Protein AF-A0A2E0RYT1-F1 (afdb_monomer_lite)

Foldseek 3Di:
DDKDKFFWKWWAAPVRDIDIFTDHDVSVVVCVVVGRTDDIGGPPDIDIDDDDDPPDDDDDD

Sequence (61 aa):
MIVEKVKVVELTLEDGSKMLCRGGEEAVLRQWNTYPVVSAKWTGEEETMQWISAEEEIYYD

Radius of gyration: 14.28 Å; chains: 1; bounding box: 37×23×35 Å

pLDDT: mean 89.84, std 11.19, range [57.78, 98.19]

Structure (mmCIF, N/CA/C/O backbone):
data_AF-A0A2E0RYT1-F1
#
_entry.id   AF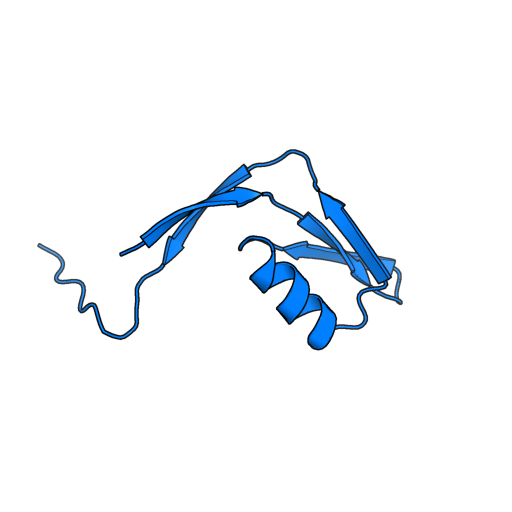-A0A2E0RYT1-F1
#
loop_
_atom_site.group_PDB
_atom_site.id
_atom_site.type_symbol
_atom_site.label_atom_id
_atom_site.label_alt_id
_atom_site.label_comp_id
_atom_site.label_asym_id
_atom_site.label_entity_id
_atom_site.label_seq_id
_atom_site.pdbx_PDB_ins_code
_atom_site.Cartn_x
_atom_site.Cartn_y
_atom_site.Cartn_z
_atom_site.occupancy
_atom_site.B_iso_or_equiv
_atom_site.auth_seq_id
_atom_site.auth_comp_id
_atom_site.auth_asym_id
_atom_site.auth_atom_id
_atom_site.pdbx_PDB_model_num
ATOM 1 N N . MET A 1 1 ? 13.660 -2.392 -18.466 1.00 77.62 1 MET A N 1
ATOM 2 C CA . MET A 1 1 ? 13.983 -2.063 -17.076 1.00 77.62 1 MET A CA 1
ATOM 3 C C . MET A 1 1 ? 13.396 -0.695 -16.816 1.00 77.62 1 MET A C 1
ATOM 5 O O . MET A 1 1 ? 13.785 0.256 -17.486 1.00 77.62 1 MET A O 1
ATOM 9 N N . ILE A 1 2 ? 12.419 -0.597 -15.918 1.00 83.75 2 ILE A N 1
ATOM 10 C CA . ILE A 1 2 ? 11.743 0.671 -15.608 1.00 83.75 2 ILE A CA 1
ATOM 11 C C . ILE A 1 2 ? 12.239 1.139 -14.245 1.00 83.75 2 ILE A C 1
ATOM 13 O O . ILE A 1 2 ? 12.190 0.371 -13.289 1.00 83.75 2 ILE A O 1
ATOM 17 N N . VAL A 1 3 ? 12.734 2.374 -14.164 1.00 90.00 3 VAL A N 1
ATOM 18 C CA . VAL A 1 3 ? 13.198 2.996 -12.917 1.00 90.00 3 VAL A CA 1
ATOM 19 C C . VAL A 1 3 ? 12.348 4.227 -12.644 1.00 90.00 3 VAL A C 1
ATOM 21 O O . VAL A 1 3 ? 12.248 5.109 -13.496 1.00 90.00 3 VAL A O 1
ATOM 24 N N . GLU A 1 4 ? 11.755 4.304 -11.459 1.00 90.38 4 GLU A N 1
ATOM 25 C CA . GLU A 1 4 ? 10.865 5.398 -11.071 1.00 90.38 4 GLU A CA 1
ATOM 26 C C . GLU A 1 4 ? 11.044 5.784 -9.601 1.00 90.38 4 GLU A C 1
ATOM 28 O O . GLU A 1 4 ? 11.425 4.964 -8.766 1.00 90.38 4 GLU A O 1
ATOM 33 N N . LYS A 1 5 ? 10.759 7.048 -9.273 1.00 94.12 5 LYS A N 1
ATOM 34 C CA . LYS A 1 5 ? 10.614 7.482 -7.882 1.00 94.12 5 LYS A CA 1
ATOM 35 C C . LYS A 1 5 ? 9.164 7.315 -7.457 1.00 94.12 5 LYS A C 1
ATOM 37 O O . LYS A 1 5 ? 8.279 7.919 -8.058 1.00 94.12 5 LYS A O 1
ATOM 42 N N . VAL A 1 6 ? 8.940 6.553 -6.395 1.00 94.25 6 VAL A N 1
ATOM 43 C CA . VAL A 1 6 ? 7.613 6.318 -5.827 1.00 94.25 6 VAL A CA 1
ATOM 44 C C . VAL A 1 6 ? 7.508 6.916 -4.438 1.00 94.25 6 VAL A C 1
ATOM 46 O O . VAL A 1 6 ? 8.445 6.867 -3.645 1.00 94.25 6 VAL A O 1
ATOM 49 N N . LYS A 1 7 ? 6.327 7.442 -4.118 1.00 94.94 7 LYS A N 1
ATOM 50 C CA . LYS A 1 7 ? 5.989 7.846 -2.753 1.00 94.94 7 LYS A CA 1
ATOM 51 C C . LYS A 1 7 ? 5.798 6.615 -1.875 1.00 94.94 7 LYS A C 1
ATOM 53 O O . LYS A 1 7 ? 5.150 5.654 -2.295 1.00 94.94 7 LYS A O 1
ATOM 58 N N . VAL A 1 8 ? 6.303 6.685 -0.648 1.00 96.12 8 VAL A N 1
ATOM 59 C CA . VAL A 1 8 ? 6.110 5.639 0.361 1.00 96.12 8 VAL A CA 1
ATOM 60 C C . VAL A 1 8 ? 4.860 5.944 1.177 1.00 96.12 8 VAL A C 1
ATOM 62 O O . VAL A 1 8 ? 4.706 7.029 1.738 1.00 96.12 8 VAL A O 1
ATOM 65 N N . VAL A 1 9 ? 3.936 4.993 1.235 1.00 97.38 9 VAL A N 1
ATOM 66 C CA . VAL A 1 9 ? 2.656 5.15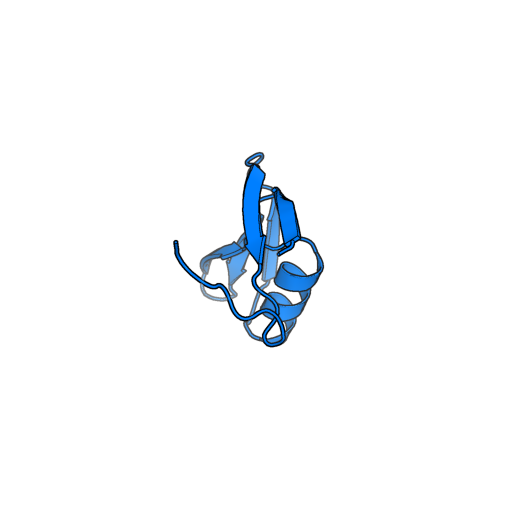4 1.931 1.00 97.38 9 VAL A CA 1
ATOM 67 C C . VAL A 1 9 ? 2.595 4.191 3.108 1.00 97.38 9 VAL A C 1
ATOM 69 O O . VAL A 1 9 ? 2.831 3.000 2.953 1.00 97.38 9 VAL A O 1
ATOM 72 N N . GLU A 1 10 ? 2.250 4.692 4.288 1.00 97.88 10 GLU A N 1
ATOM 73 C CA . GLU A 1 10 ? 1.898 3.870 5.440 1.00 97.88 10 GLU A CA 1
ATOM 74 C C . GLU A 1 10 ? 0.415 3.500 5.352 1.00 97.88 10 GLU A C 1
ATOM 76 O O . GLU A 1 10 ? -0.454 4.374 5.327 1.00 97.88 10 GLU A O 1
ATOM 81 N N . LEU A 1 11 ? 0.126 2.204 5.307 1.00 97.69 11 LEU A N 1
ATOM 82 C CA . LEU A 1 11 ? -1.223 1.660 5.386 1.00 97.69 11 LEU A CA 1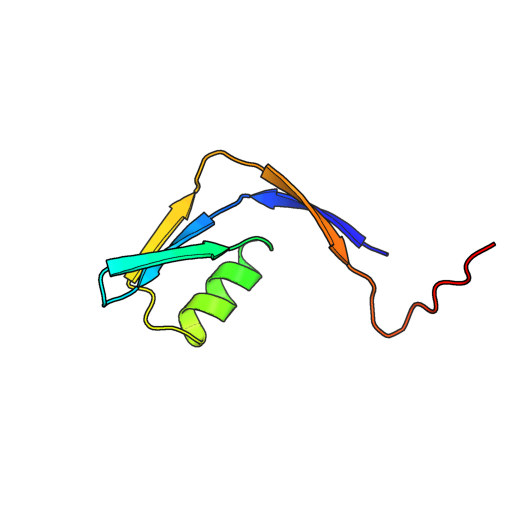
ATOM 83 C C . LEU A 1 11 ? -1.479 1.178 6.810 1.00 97.69 11 LEU A C 1
ATOM 85 O O . LEU A 1 11 ? -0.618 0.535 7.409 1.00 97.69 11 LEU A O 1
ATOM 89 N N . THR A 1 12 ? -2.666 1.465 7.333 1.00 98.19 12 THR A N 1
ATOM 90 C CA . THR A 1 12 ? -3.140 0.935 8.620 1.00 98.19 12 THR A CA 1
ATOM 91 C C . THR A 1 12 ? -4.240 -0.083 8.360 1.00 98.19 12 THR A C 1
ATOM 93 O O . THR A 1 12 ? -5.165 0.205 7.595 1.00 98.19 12 THR A O 1
ATOM 96 N N . LEU A 1 13 ? -4.143 -1.254 8.987 1.00 98.12 13 LEU A N 1
ATOM 97 C CA . LEU A 1 13 ? -5.149 -2.313 8.913 1.00 98.12 13 LEU A CA 1
ATOM 98 C C . LEU A 1 13 ? -6.209 -2.178 10.015 1.00 98.12 13 LEU A C 1
ATOM 100 O O . LEU A 1 13 ? -6.024 -1.442 10.984 1.00 98.12 13 LEU A O 1
ATOM 104 N N . GLU A 1 14 ? -7.312 -2.916 9.883 1.00 98.19 14 GLU A N 1
ATOM 105 C CA . GLU A 1 14 ? -8.394 -2.973 10.881 1.00 98.19 14 GLU A CA 1
ATOM 106 C C . GLU A 1 14 ? -7.920 -3.375 12.288 1.00 98.19 14 GLU A C 1
ATOM 108 O O . GLU A 1 14 ? -8.469 -2.894 13.276 1.00 98.19 14 GLU A O 1
ATOM 113 N N . ASP A 1 15 ? -6.881 -4.210 12.399 1.00 97.19 15 ASP A N 1
ATOM 114 C CA . ASP A 1 15 ? -6.291 -4.620 13.682 1.00 97.19 15 ASP A CA 1
ATOM 115 C C . ASP A 1 15 ? -5.323 -3.577 14.280 1.00 97.19 15 ASP A C 1
ATOM 117 O O . ASP A 1 15 ? -4.749 -3.789 15.350 1.00 97.19 15 ASP A O 1
ATOM 121 N N . GLY A 1 16 ? -5.141 -2.441 13.600 1.00 97.38 16 GLY A N 1
ATOM 122 C CA . GLY A 1 16 ? -4.233 -1.362 13.985 1.00 97.38 16 GLY A CA 1
ATOM 123 C C . GLY A 1 16 ? -2.774 -1.584 13.580 1.00 97.38 16 GLY A C 1
ATOM 124 O O . GLY A 1 16 ? -1.947 -0.693 13.800 1.00 97.38 16 GLY A O 1
ATOM 125 N N . SER A 1 17 ? -2.436 -2.729 12.979 1.00 97.88 17 SER A N 1
ATOM 126 C CA . SER A 1 17 ? -1.104 -2.963 12.427 1.00 97.88 17 SER A CA 1
ATOM 127 C C . SER A 1 17 ? -0.837 -2.066 11.217 1.00 97.88 17 SER A C 1
ATOM 129 O O . SER A 1 17 ? -1.750 -1.539 10.572 1.00 97.88 17 SER A O 1
ATOM 131 N N . LYS A 1 18 ? 0.449 -1.853 10.930 1.00 97.56 18 LYS A N 1
ATOM 132 C CA . LYS A 1 18 ? 0.913 -0.920 9.903 1.00 97.56 18 LYS A CA 1
ATOM 133 C C . LYS A 1 18 ? 1.833 -1.612 8.914 1.00 97.56 18 LYS A C 1
ATOM 135 O O . LYS A 1 18 ? 2.657 -2.438 9.304 1.00 97.56 18 LYS A O 1
ATOM 140 N N . MET A 1 19 ? 1.731 -1.229 7.648 1.00 96.50 19 MET A N 1
ATOM 141 C CA . MET A 1 19 ? 2.619 -1.694 6.584 1.00 96.50 19 MET A CA 1
ATOM 142 C C . MET A 1 19 ? 3.043 -0.541 5.678 1.00 96.50 19 MET A C 1
ATOM 144 O O . MET A 1 19 ? 2.288 0.406 5.470 1.00 96.50 19 MET A O 1
ATOM 148 N N . LEU A 1 20 ? 4.255 -0.628 5.132 1.00 96.31 20 LEU A N 1
ATOM 149 C CA . LEU A 1 20 ? 4.758 0.331 4.151 1.00 96.31 20 LEU A CA 1
ATOM 150 C C . LEU A 1 20 ? 4.498 -0.190 2.739 1.00 96.31 20 LEU A C 1
ATOM 152 O O . LEU A 1 20 ? 4.969 -1.267 2.372 1.00 96.31 20 LEU A O 1
ATOM 156 N N . CYS A 1 21 ? 3.791 0.606 1.949 1.00 95.69 21 CYS A N 1
ATOM 157 C CA . CYS A 1 21 ? 3.504 0.366 0.547 1.00 95.69 21 CYS A CA 1
ATOM 158 C C . CYS A 1 21 ? 4.408 1.243 -0.323 1.00 95.69 21 CYS A C 1
ATOM 160 O O . CYS A 1 21 ? 4.412 2.472 -0.212 1.00 95.69 21 CYS A O 1
ATOM 162 N N . ARG A 1 22 ? 5.171 0.583 -1.197 1.00 92.38 22 ARG A N 1
ATOM 163 C CA . ARG A 1 22 ? 6.108 1.178 -2.155 1.00 92.38 22 ARG A CA 1
ATOM 164 C C . ARG A 1 22 ? 5.696 0.669 -3.528 1.00 92.38 22 ARG A C 1
ATOM 166 O O . ARG A 1 22 ? 5.643 -0.541 -3.727 1.00 92.38 22 ARG A O 1
ATOM 173 N N . GLY A 1 23 ? 5.367 1.567 -4.447 1.00 85.00 23 GLY A N 1
ATOM 174 C CA . GLY A 1 23 ? 4.893 1.191 -5.788 1.00 85.00 23 GLY A CA 1
ATOM 175 C C . GLY A 1 23 ? 3.792 2.088 -6.348 1.00 85.00 23 GLY A C 1
ATOM 176 O O . GLY A 1 23 ? 3.060 1.672 -7.237 1.00 85.00 23 GLY A O 1
ATOM 177 N N . GLY A 1 24 ? 3.642 3.298 -5.802 1.00 86.19 24 GLY A N 1
ATOM 178 C CA . GLY A 1 24 ? 2.674 4.267 -6.301 1.00 86.19 24 GLY A CA 1
ATOM 179 C C . GLY A 1 24 ? 1.219 3.900 -6.002 1.00 86.19 24 GLY A C 1
ATOM 180 O O . GLY A 1 24 ? 0.915 3.081 -5.133 1.00 86.19 24 GLY A O 1
ATOM 181 N N . GLU A 1 25 ? 0.312 4.567 -6.709 1.00 89.69 25 GLU A N 1
ATOM 182 C CA . GLU A 1 25 ? -1.133 4.491 -6.475 1.00 89.69 25 GLU A CA 1
ATOM 183 C C . GLU A 1 25 ? -1.701 3.089 -6.737 1.00 89.69 25 GLU A C 1
ATOM 185 O O . GLU A 1 25 ? -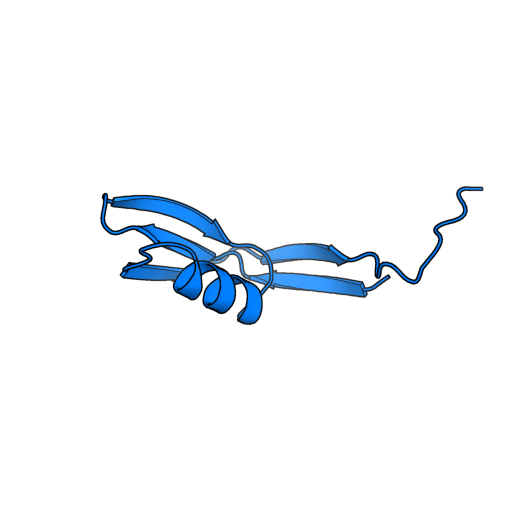2.499 2.588 -5.944 1.00 89.69 25 GLU A O 1
ATOM 190 N N . GLU A 1 26 ? -1.234 2.409 -7.788 1.00 92.12 26 GLU A N 1
ATOM 191 C CA . GLU A 1 26 ? -1.690 1.055 -8.118 1.00 92.12 26 GLU A CA 1
ATOM 192 C C . GLU A 1 26 ? -1.307 0.030 -7.046 1.00 92.12 26 GLU A C 1
ATOM 194 O O . GLU A 1 26 ? -2.110 -0.846 -6.714 1.00 92.12 26 GLU A O 1
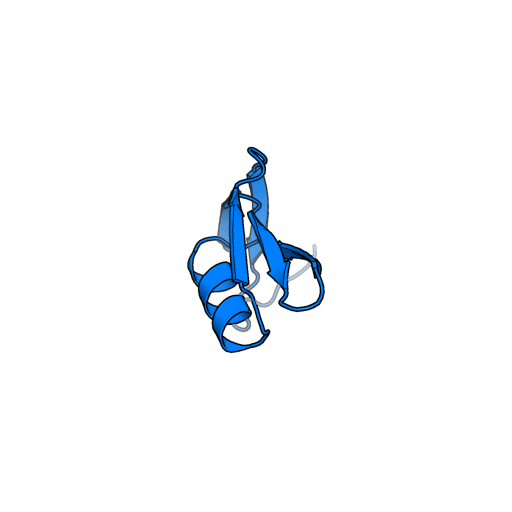ATOM 199 N N . ALA A 1 27 ? -0.114 0.148 -6.450 1.00 93.00 27 ALA A N 1
ATOM 200 C CA . ALA A 1 27 ? 0.293 -0.721 -5.349 1.00 93.00 27 ALA A CA 1
ATOM 201 C C . ALA A 1 27 ? -0.600 -0.521 -4.117 1.00 93.00 27 ALA A C 1
ATOM 203 O O . ALA A 1 27 ? -1.043 -1.504 -3.520 1.00 93.00 27 ALA A O 1
ATOM 204 N N . VAL A 1 28 ? -0.932 0.734 -3.790 1.00 94.44 28 VAL A N 1
ATOM 205 C CA . VAL A 1 28 ? -1.862 1.058 -2.696 1.00 94.44 28 VAL A CA 1
ATOM 206 C C . VAL A 1 28 ? -3.238 0.455 -2.973 1.00 94.44 28 VAL A C 1
ATOM 208 O O . VAL A 1 28 ? -3.783 -0.227 -2.107 1.00 94.44 28 VAL A O 1
ATOM 211 N N . LEU A 1 29 ? -3.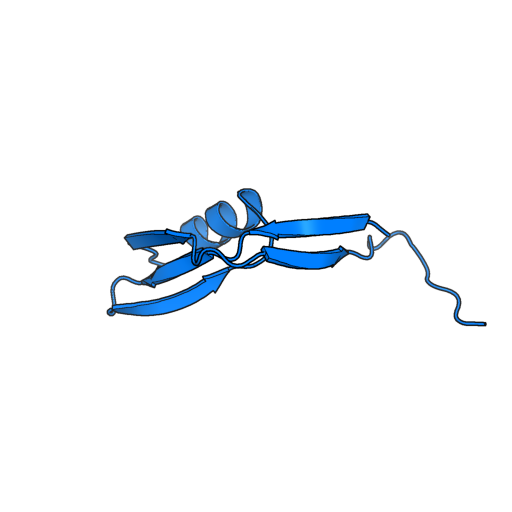775 0.633 -4.184 1.00 95.44 29 LEU A N 1
ATOM 212 C CA . LEU A 1 29 ? -5.074 0.084 -4.582 1.00 95.44 29 LEU A CA 1
ATOM 213 C C . LEU A 1 29 ? -5.091 -1.449 -4.518 1.00 95.44 29 LEU A C 1
ATOM 215 O O . LEU A 1 29 ? -6.032 -2.048 -3.995 1.00 95.44 29 LEU A O 1
ATOM 219 N N . ARG A 1 30 ? -4.044 -2.108 -5.020 1.00 95.44 30 ARG A N 1
ATOM 220 C CA . ARG A 1 30 ? -3.908 -3.568 -4.943 1.00 95.44 30 ARG A CA 1
ATOM 221 C C . ARG A 1 30 ? -3.895 -4.042 -3.495 1.00 95.44 30 ARG A C 1
ATOM 223 O O . ARG A 1 30 ? -4.563 -5.023 -3.169 1.00 95.44 30 ARG A O 1
ATOM 230 N N . GLN A 1 31 ? -3.152 -3.354 -2.634 1.00 96.12 31 GLN A N 1
ATOM 231 C CA . GLN A 1 31 ? -3.055 -3.709 -1.225 1.00 96.12 31 GLN A CA 1
ATOM 232 C C . GLN A 1 31 ? -4.395 -3.505 -0.509 1.00 96.12 31 GLN A C 1
ATOM 234 O O . GLN A 1 31 ? -4.804 -4.375 0.255 1.00 96.12 31 GLN A O 1
ATOM 239 N N . TRP A 1 32 ? -5.132 -2.445 -0.854 1.00 95.19 32 TRP A N 1
ATOM 240 C CA . TRP A 1 32 ? -6.488 -2.190 -0.357 1.00 95.19 32 TRP A CA 1
ATOM 241 C C . TRP A 1 32 ? -7.484 -3.293 -0.726 1.00 95.19 32 TRP A C 1
ATOM 243 O O . TRP A 1 32 ? -8.342 -3.651 0.070 1.00 95.19 32 TRP A O 1
ATOM 253 N N . ASN A 1 33 ? -7.352 -3.866 -1.923 1.00 96.62 33 ASN A N 1
ATOM 254 C CA . ASN A 1 33 ? -8.194 -4.979 -2.369 1.00 96.62 33 ASN A CA 1
ATOM 255 C C . ASN A 1 33 ? -7.758 -6.344 -1.802 1.00 96.62 33 ASN A C 1
ATOM 257 O O . ASN A 1 33 ? -8.483 -7.323 -1.953 1.00 96.62 33 ASN A O 1
ATOM 261 N N . THR A 1 34 ? -6.572 -6.431 -1.190 1.00 97.44 34 THR A N 1
ATOM 262 C CA . THR A 1 34 ? -5.994 -7.696 -0.694 1.00 97.44 34 THR A CA 1
ATOM 263 C C . THR A 1 34 ? -6.062 -7.815 0.831 1.00 97.44 34 THR A C 1
ATOM 265 O O . THR A 1 34 ? -6.232 -8.914 1.353 1.00 97.44 34 THR A O 1
ATOM 268 N N . TYR A 1 35 ? -5.926 -6.701 1.551 1.00 96.69 35 TYR A N 1
ATOM 269 C CA . TYR A 1 35 ? -5.864 -6.649 3.013 1.00 96.69 35 TYR A CA 1
ATOM 270 C C . TYR A 1 35 ? -6.966 -5.738 3.566 1.00 96.69 35 TYR A C 1
ATOM 272 O O . TYR A 1 35 ? -7.417 -4.841 2.853 1.00 96.69 35 TYR A O 1
ATOM 280 N N . PRO A 1 36 ? -7.370 -5.905 4.839 1.00 97.31 36 PRO A N 1
ATOM 281 C CA . PRO A 1 36 ? -8.368 -5.050 5.482 1.00 97.31 36 PRO A CA 1
ATOM 282 C C . PRO A 1 36 ? -7.769 -3.678 5.847 1.00 97.31 36 PRO A C 1
ATOM 284 O O . PRO A 1 36 ? -7.587 -3.346 7.016 1.00 97.31 36 PRO A O 1
ATOM 287 N N . VAL A 1 37 ? -7.381 -2.897 4.837 1.00 97.88 37 VAL A N 1
ATOM 288 C CA . VAL A 1 37 ? -6.812 -1.552 4.991 1.00 97.88 37 VAL A CA 1
ATOM 289 C C . VAL A 1 37 ? -7.928 -0.561 5.316 1.00 97.88 37 VAL A C 1
ATOM 291 O O . VAL A 1 37 ? -8.928 -0.484 4.604 1.00 97.88 37 VAL A O 1
ATOM 294 N N . VAL A 1 38 ? -7.733 0.244 6.361 1.00 97.81 38 VAL A N 1
ATOM 295 C CA . VAL A 1 38 ? -8.692 1.279 6.793 1.00 97.81 38 VAL A CA 1
ATOM 296 C C . VAL A 1 38 ? -8.200 2.700 6.555 1.00 97.81 38 VAL A C 1
ATOM 298 O O . VAL A 1 38 ? -9.001 3.632 6.504 1.00 97.81 38 VAL A O 1
ATOM 301 N N . SER A 1 39 ? -6.890 2.901 6.412 1.00 97.19 39 SER A N 1
ATOM 302 C CA . SER A 1 39 ? -6.339 4.205 6.047 1.00 97.19 39 SER A CA 1
ATOM 303 C C . SER A 1 39 ? -4.995 4.082 5.346 1.00 97.19 39 SER A C 1
ATOM 305 O O . SER A 1 39 ? -4.257 3.117 5.546 1.00 97.19 39 SER A O 1
ATOM 307 N N . ALA A 1 40 ? -4.680 5.101 4.550 1.00 96.25 40 ALA A N 1
ATOM 308 C CA . ALA A 1 40 ? -3.402 5.270 3.886 1.00 96.25 40 ALA A CA 1
ATOM 309 C C . ALA A 1 40 ? -2.894 6.693 4.116 1.00 96.25 40 ALA A C 1
ATOM 311 O O . ALA A 1 40 ? -3.643 7.662 3.962 1.00 96.25 40 ALA A O 1
ATOM 312 N N . LYS A 1 41 ? -1.618 6.825 4.472 1.00 96.62 41 LYS A N 1
ATOM 313 C CA . LYS A 1 41 ? -0.970 8.109 4.727 1.00 96.62 41 LYS A CA 1
ATOM 314 C C . LYS A 1 41 ? 0.384 8.154 4.036 1.00 96.62 41 LYS A C 1
ATOM 316 O O . LYS A 1 41 ? 1.227 7.294 4.259 1.00 96.62 41 LYS A O 1
ATOM 321 N N . TRP A 1 42 ? 0.621 9.185 3.230 1.00 95.19 42 TRP A N 1
ATOM 322 C CA . TRP A 1 42 ? 1.958 9.429 2.690 1.00 95.19 42 TRP A CA 1
ATOM 323 C C . TRP A 1 42 ? 2.937 9.745 3.830 1.00 95.19 42 TRP A C 1
ATOM 325 O O . TRP A 1 42 ? 2.639 10.589 4.681 1.00 95.19 42 TRP A O 1
ATOM 335 N N . THR A 1 43 ? 4.092 9.076 3.853 1.00 95.62 43 THR A N 1
ATOM 336 C CA . THR A 1 43 ? 5.105 9.281 4.902 1.00 95.62 43 THR A CA 1
ATOM 337 C C . THR A 1 43 ? 5.946 10.539 4.674 1.00 95.62 43 THR A C 1
ATOM 339 O O . THR A 1 43 ? 6.600 11.010 5.599 1.00 95.62 43 THR A O 1
ATOM 342 N N . GLY A 1 44 ? 5.900 11.116 3.468 1.00 95.69 44 GLY A N 1
ATOM 343 C CA . GLY A 1 44 ? 6.812 12.178 3.032 1.00 95.69 44 GLY A CA 1
ATOM 344 C C . GLY A 1 44 ? 8.085 11.640 2.376 1.00 95.69 44 GLY A C 1
ATOM 345 O O . GLY A 1 44 ? 8.823 12.411 1.769 1.00 95.69 44 GLY A O 1
ATOM 346 N N . GLU A 1 45 ? 8.325 10.330 2.454 1.00 96.38 45 GLU A N 1
ATOM 347 C CA . GLU A 1 45 ? 9.471 9.683 1.827 1.00 96.38 45 GLU A CA 1
ATOM 348 C C . GLU A 1 45 ? 9.172 9.326 0.368 1.00 96.38 45 GLU A C 1
ATOM 350 O O . GLU A 1 45 ? 8.025 9.073 -0.035 1.00 96.38 45 GLU A O 1
ATOM 355 N N . GLU A 1 46 ? 10.243 9.295 -0.415 1.00 95.81 46 GLU A N 1
ATOM 356 C CA . GLU A 1 46 ? 10.266 8.817 -1.788 1.00 95.81 46 GLU A CA 1
ATOM 357 C C . GLU A 1 46 ? 11.407 7.811 -1.930 1.00 95.81 46 GLU A C 1
ATOM 359 O O . GLU A 1 46 ? 12.510 8.040 -1.432 1.00 95.81 46 GLU A O 1
ATOM 364 N N . GLU A 1 47 ? 11.158 6.718 -2.640 1.00 94.69 47 GLU A N 1
ATOM 365 C CA . GLU A 1 47 ? 12.153 5.684 -2.912 1.00 94.69 47 GLU A CA 1
ATOM 366 C C . GLU A 1 47 ? 12.262 5.440 -4.415 1.00 94.69 47 GLU A C 1
ATOM 368 O O . GLU A 1 47 ? 11.281 5.539 -5.153 1.00 94.69 47 GLU A O 1
ATOM 373 N N . THR A 1 48 ? 13.469 5.122 -4.880 1.00 93.88 48 THR A N 1
ATOM 374 C CA . THR A 1 48 ? 13.689 4.706 -6.267 1.00 93.88 48 THR A CA 1
ATOM 375 C C . THR A 1 48 ? 13.388 3.216 -6.383 1.00 93.88 48 THR A C 1
ATOM 377 O O . THR A 1 48 ? 14.069 2.400 -5.765 1.00 93.88 48 THR A O 1
ATOM 380 N N . MET A 1 49 ? 12.390 2.861 -7.184 1.00 91.00 49 MET A N 1
ATOM 381 C CA . MET A 1 49 ? 12.028 1.483 -7.502 1.00 91.00 49 MET A CA 1
ATOM 382 C C . MET A 1 49 ? 12.466 1.131 -8.914 1.00 91.00 49 MET A C 1
ATOM 384 O O . MET A 1 49 ? 12.415 1.955 -9.827 1.00 91.00 49 MET A O 1
ATOM 388 N N . GLN A 1 50 ? 12.906 -0.112 -9.070 1.00 89.25 50 GLN A N 1
ATOM 389 C CA . GLN A 1 50 ? 13.359 -0.662 -10.334 1.00 89.25 50 GLN A CA 1
ATOM 390 C C . GLN A 1 50 ? 12.598 -1.952 -10.618 1.00 89.25 50 GLN A C 1
ATOM 392 O O . GLN A 1 50 ? 12.630 -2.894 -9.828 1.00 89.25 50 GLN A O 1
ATOM 397 N N . TRP A 1 51 ? 11.935 -1.985 -11.767 1.00 84.62 51 TRP A N 1
ATOM 398 C CA . TRP A 1 51 ? 11.155 -3.117 -12.237 1.00 84.62 51 TRP A CA 1
ATOM 399 C C . TRP A 1 51 ? 11.862 -3.782 -13.412 1.00 84.62 51 TRP A C 1
ATOM 401 O O . TRP A 1 51 ? 12.275 -3.123 -14.377 1.00 84.62 51 TRP A O 1
ATOM 411 N N . ILE A 1 52 ? 11.966 -5.104 -13.338 1.00 82.75 52 ILE A N 1
ATOM 412 C CA . ILE A 1 52 ? 12.372 -5.953 -14.454 1.00 82.75 52 ILE A CA 1
ATOM 413 C C . ILE A 1 52 ? 11.083 -6.569 -14.995 1.00 82.75 52 ILE A C 1
ATOM 415 O O . ILE A 1 52 ? 10.359 -7.238 -14.254 1.00 82.75 52 ILE A O 1
ATOM 419 N N . SER A 1 53 ? 10.750 -6.289 -16.254 1.00 74.06 53 SER A N 1
ATOM 420 C CA . SER A 1 53 ? 9.649 -6.982 -16.921 1.00 74.06 53 SER A CA 1
ATOM 421 C C . SER A 1 53 ? 10.063 -8.429 -17.171 1.00 74.06 53 SER A C 1
ATOM 423 O O . SER A 1 53 ? 11.222 -8.710 -17.459 1.00 74.06 53 SER A O 1
ATOM 425 N N . ALA A 1 54 ? 9.113 -9.360 -17.087 1.00 72.81 54 ALA A N 1
ATOM 426 C CA . ALA A 1 54 ? 9.379 -10.783 -17.315 1.00 72.81 54 ALA A CA 1
ATOM 427 C C . ALA A 1 54 ? 9.907 -11.096 -18.734 1.00 72.81 54 ALA A C 1
ATOM 429 O O . ALA A 1 54 ? 10.398 -12.192 -18.975 1.00 72.81 54 ALA A O 1
ATOM 430 N N . GLU A 1 55 ? 9.802 -10.141 -19.659 1.00 70.62 55 GLU A N 1
ATOM 431 C CA . GLU A 1 55 ? 10.277 -10.236 -21.042 1.00 70.62 55 GLU A CA 1
ATOM 432 C C . GLU A 1 55 ? 11.729 -9.762 -21.219 1.00 70.62 55 GLU A C 1
ATOM 434 O O . GLU A 1 55 ? 12.290 -9.903 -22.302 1.00 70.62 55 GLU A O 1
ATOM 439 N N . GLU A 1 56 ? 12.349 -9.189 -20.184 1.00 61.16 56 GLU A N 1
ATOM 440 C CA . GLU A 1 56 ? 13.701 -8.641 -20.263 1.00 61.16 56 GLU A CA 1
ATOM 441 C C . GLU A 1 56 ? 14.702 -9.588 -19.582 1.00 61.16 56 GLU A C 1
ATOM 443 O O . GLU A 1 56 ? 14.883 -9.573 -18.364 1.00 61.16 56 GLU A O 1
ATOM 448 N N . GLU A 1 57 ? 15.348 -10.443 -20.384 1.00 61.91 57 GLU A N 1
ATOM 449 C CA . GLU A 1 57 ? 16.520 -11.217 -19.961 1.00 61.91 57 GLU A CA 1
ATOM 450 C C . GLU A 1 57 ? 17.689 -10.262 -19.687 1.00 61.91 57 GLU A C 1
ATOM 452 O O . GLU A 1 57 ? 18.254 -9.647 -20.591 1.00 61.91 57 GLU A O 1
ATOM 457 N N . ILE A 1 58 ? 18.067 -10.141 -18.418 1.00 67.81 58 ILE A N 1
ATOM 458 C CA . ILE A 1 58 ? 19.271 -9.419 -18.013 1.00 67.81 58 ILE A CA 1
ATOM 459 C C . ILE A 1 58 ? 20.500 -10.316 -18.206 1.00 67.81 58 ILE A C 1
ATOM 461 O O . ILE A 1 58 ? 20.758 -11.223 -17.417 1.00 67.81 58 ILE A O 1
ATOM 465 N N . TYR A 1 59 ? 21.272 -10.049 -19.261 1.00 59.84 59 TYR A N 1
ATOM 466 C CA . TYR A 1 59 ? 22.641 -10.549 -19.386 1.00 59.84 59 TYR A CA 1
ATOM 467 C C . TYR A 1 59 ? 23.552 -9.746 -18.448 1.00 59.84 59 TYR A C 1
ATOM 469 O O . TYR A 1 59 ? 23.614 -8.520 -18.534 1.00 59.84 59 TYR A O 1
ATOM 477 N N . TYR A 1 60 ? 24.245 -10.441 -17.546 1.00 63.31 60 TYR A N 1
ATOM 478 C CA . TYR A 1 60 ? 25.338 -9.875 -16.756 1.00 63.31 60 TYR A CA 1
ATOM 479 C C . TYR A 1 60 ? 26.642 -10.023 -17.560 1.00 63.31 60 TYR A C 1
ATOM 481 O O . TYR A 1 60 ? 26.942 -11.138 -17.992 1.00 63.31 60 TYR A O 1
ATOM 489 N N . ASP A 1 61 ? 27.369 -8.920 -17.774 1.00 57.78 61 ASP A N 1
ATOM 490 C CA . ASP A 1 61 ? 28.747 -8.902 -18.310 1.00 57.78 61 ASP A CA 1
ATOM 491 C C . ASP A 1 61 ? 29.765 -9.098 -17.172 1.00 57.78 61 ASP A C 1
ATOM 493 O O . ASP A 1 61 ? 29.558 -8.488 -16.090 1.00 57.78 61 ASP A O 1
#

Secondary structure (DSSP, 8-state):
-EEEEEEEEEEEETTS-EEEEESHHHHHHHHHHHS-EEEEEEEEEEEEEEE--TT------